Protein AF-A0A8S0PEL2-F1 (afdb_monomer_lite)

Structure (mmCIF, N/CA/C/O backbone):
data_AF-A0A8S0PEL2-F1
#
_entry.id   AF-A0A8S0PEL2-F1
#
loop_
_atom_site.group_PDB
_atom_site.id
_atom_site.type_symbol
_atom_site.label_atom_id
_atom_site.label_alt_id
_atom_site.label_comp_id
_atom_site.label_asym_id
_atom_site.label_entity_id
_atom_site.label_seq_id
_atom_site.pdbx_PDB_ins_code
_atom_site.Cartn_x
_atom_site.Cartn_y
_atom_site.Cartn_z
_atom_site.occupancy
_atom_site.B_iso_or_equiv
_atom_site.auth_seq_id
_atom_site.auth_comp_id
_atom_site.auth_asym_id
_atom_site.auth_atom_id
_atom_site.pdbx_PDB_model_num
ATOM 1 N N . MET A 1 1 ? 44.734 -1.045 -5.175 1.00 71.81 1 MET A N 1
ATOM 2 C CA . MET A 1 1 ? 43.308 -0.874 -4.804 1.00 71.81 1 MET A CA 1
ATOM 3 C C . MET A 1 1 ? 42.552 0.072 -5.737 1.00 71.81 1 MET A C 1
ATOM 5 O O . MET A 1 1 ? 41.421 -0.251 -6.063 1.00 71.81 1 MET A O 1
ATOM 9 N N . LEU A 1 2 ? 43.152 1.172 -6.217 1.00 84.06 2 LEU A N 1
ATOM 10 C CA . LEU A 1 2 ? 42.482 2.124 -7.121 1.00 84.06 2 LEU A CA 1
ATOM 11 C C . LEU A 1 2 ? 42.075 1.515 -8.481 1.00 84.06 2 LEU A C 1
ATOM 13 O O . LEU A 1 2 ? 40.957 1.727 -8.933 1.00 84.06 2 LEU A O 1
ATOM 17 N N . GLU A 1 3 ? 42.938 0.694 -9.092 1.00 88.38 3 GLU A N 1
ATOM 18 C CA . GLU A 1 3 ? 42.620 0.024 -10.366 1.00 88.38 3 GLU A CA 1
ATOM 19 C C . GLU A 1 3 ? 41.385 -0.880 -10.282 1.00 88.38 3 GLU A C 1
ATOM 21 O O . GLU A 1 3 ? 40.523 -0.845 -11.152 1.00 88.38 3 GLU A O 1
ATOM 26 N N . ALA A 1 4 ? 41.247 -1.660 -9.208 1.00 87.38 4 ALA A N 1
ATOM 27 C CA . ALA A 1 4 ? 40.099 -2.548 -9.036 1.00 87.38 4 ALA A CA 1
ATOM 28 C C . ALA A 1 4 ? 38.773 -1.777 -8.891 1.00 87.38 4 ALA A C 1
ATOM 30 O O . ALA A 1 4 ? 37.729 -2.275 -9.309 1.00 87.38 4 ALA A O 1
ATOM 31 N N . ALA A 1 5 ? 38.815 -0.570 -8.315 1.00 87.69 5 ALA A N 1
ATOM 32 C CA . ALA A 1 5 ? 37.657 0.313 -8.201 1.00 87.69 5 ALA A CA 1
ATOM 33 C C . ALA A 1 5 ? 37.297 0.969 -9.545 1.00 87.69 5 ALA A C 1
ATOM 35 O O . ALA A 1 5 ? 36.118 1.137 -9.839 1.00 87.69 5 ALA A O 1
ATOM 36 N N . TYR A 1 6 ? 38.289 1.270 -10.390 1.00 88.31 6 TYR A N 1
ATOM 37 C CA . TYR A 1 6 ? 38.067 1.821 -11.732 1.00 88.31 6 TYR A CA 1
ATOM 38 C C . TYR A 1 6 ? 37.250 0.874 -12.626 1.00 88.31 6 TYR A C 1
ATOM 40 O O . TYR A 1 6 ? 36.324 1.304 -13.308 1.00 88.31 6 TYR A O 1
ATOM 48 N N . TYR A 1 7 ? 37.509 -0.435 -12.553 1.00 88.69 7 TYR A N 1
ATOM 49 C CA . TYR A 1 7 ? 36.717 -1.442 -13.275 1.00 88.69 7 TYR A CA 1
ATOM 50 C C . TYR A 1 7 ? 35.347 -1.745 -12.634 1.00 88.69 7 TYR A C 1
ATOM 52 O O . TYR A 1 7 ? 34.561 -2.502 -13.202 1.00 88.69 7 TYR A O 1
ATOM 60 N N . LYS A 1 8 ? 35.045 -1.176 -11.458 1.00 88.69 8 LYS A N 1
ATOM 61 C CA . LYS A 1 8 ? 33.790 -1.368 -10.707 1.00 88.69 8 LYS A CA 1
ATOM 62 C C . LYS A 1 8 ? 33.172 -0.032 -10.291 1.00 88.69 8 LYS A C 1
ATOM 64 O O . LYS A 1 8 ? 32.761 0.141 -9.144 1.00 88.69 8 LYS A O 1
ATOM 69 N N . LEU A 1 9 ? 33.136 0.920 -11.221 1.00 89.50 9 LEU A N 1
ATOM 70 C CA . LEU A 1 9 ? 32.514 2.218 -10.984 1.00 89.50 9 LEU A CA 1
ATOM 71 C C . LEU A 1 9 ? 31.030 2.047 -10.610 1.00 89.50 9 LEU A C 1
ATOM 73 O O . LEU A 1 9 ? 30.332 1.279 -11.283 1.00 89.50 9 LEU A O 1
ATOM 77 N N . PRO A 1 10 ? 30.539 2.767 -9.583 1.00 90.06 10 PRO A N 1
ATOM 78 C CA . PRO A 1 10 ? 29.117 2.818 -9.276 1.00 90.06 10 PRO A CA 1
ATOM 79 C C . PRO A 1 10 ? 28.337 3.293 -10.502 1.00 90.06 10 PRO A C 1
ATOM 81 O O . PRO A 1 10 ? 28.667 4.310 -11.116 1.00 90.06 10 PRO A O 1
ATOM 84 N N . GLN A 1 11 ? 27.305 2.551 -10.869 1.00 86.12 11 GLN A N 1
ATOM 85 C CA . GLN A 1 11 ? 26.369 2.938 -11.911 1.00 86.12 11 GLN A CA 1
ATOM 86 C C . GLN A 1 11 ? 25.283 3.851 -11.322 1.00 86.12 11 GLN A C 1
ATOM 88 O O . GLN A 1 11 ? 24.973 3.745 -10.136 1.00 86.12 11 GLN A O 1
ATOM 93 N N . PRO A 1 12 ? 24.631 4.709 -12.129 1.00 78.06 12 PRO A N 1
ATOM 94 C CA . PRO A 1 12 ? 23.512 5.534 -11.660 1.00 78.06 12 PRO A CA 1
ATOM 95 C C . PRO A 1 12 ? 22.426 4.720 -10.940 1.00 78.06 12 PRO A C 1
ATOM 97 O O . PRO A 1 12 ? 21.954 5.112 -9.878 1.00 78.06 12 PRO A O 1
ATOM 100 N N . LYS A 1 13 ? 22.137 3.514 -11.449 1.00 75.50 13 LYS A N 1
ATOM 101 C CA . LYS A 1 13 ? 21.199 2.554 -10.848 1.00 75.50 13 LYS A CA 1
ATOM 102 C C . LYS A 1 13 ? 21.593 2.074 -9.443 1.00 75.50 13 LYS A C 1
ATOM 104 O O . LYS A 1 13 ? 20.735 1.593 -8.718 1.00 75.50 13 LYS A O 1
ATOM 109 N N . ASP A 1 14 ? 22.870 2.175 -9.071 1.00 79.75 14 ASP A N 1
ATOM 110 C CA . ASP A 1 14 ? 23.365 1.788 -7.744 1.00 79.75 14 ASP A CA 1
ATOM 111 C C . ASP A 1 14 ? 23.042 2.872 -6.699 1.00 79.75 14 ASP A C 1
ATOM 113 O O . ASP A 1 14 ? 23.066 2.605 -5.501 1.00 79.75 14 ASP A O 1
ATOM 117 N N . SER A 1 15 ? 22.720 4.092 -7.155 1.00 79.75 15 SER A N 1
ATOM 118 C CA . SER A 1 15 ? 22.193 5.189 -6.328 1.00 79.75 15 SER A CA 1
ATOM 119 C C . SER A 1 15 ? 20.662 5.262 -6.347 1.00 79.75 15 SER A C 1
ATOM 121 O O . SER A 1 15 ? 20.064 5.948 -5.518 1.00 79.75 15 SER A O 1
ATOM 123 N N . GLU A 1 16 ? 20.016 4.584 -7.297 1.00 68.81 16 GLU A N 1
ATOM 124 C CA . GLU A 1 16 ? 18.561 4.502 -7.372 1.00 68.81 16 GLU A CA 1
ATOM 125 C C . GLU A 1 16 ? 18.027 3.511 -6.332 1.00 68.81 16 GLU A C 1
ATOM 127 O O . GLU A 1 16 ? 18.635 2.482 -6.032 1.00 68.81 16 GLU A O 1
ATOM 132 N N . CYS A 1 17 ? 16.848 3.803 -5.779 1.00 62.22 17 CYS A N 1
ATOM 133 C CA . CYS A 1 17 ? 16.144 2.827 -4.957 1.00 62.22 17 CYS A CA 1
ATOM 134 C C . CYS A 1 17 ? 15.861 1.578 -5.809 1.00 62.22 17 CYS A C 1
ATOM 136 O O . CYS A 1 17 ? 15.378 1.699 -6.938 1.00 62.22 17 CYS A O 1
ATOM 138 N N . ALA A 1 18 ? 16.180 0.389 -5.281 1.00 62.97 18 ALA A N 1
ATOM 139 C CA . ALA A 1 18 ? 15.996 -0.881 -5.979 1.00 62.97 18 ALA A CA 1
ATOM 140 C C . ALA A 1 18 ? 14.596 -0.972 -6.615 1.00 62.97 18 ALA A C 1
ATOM 142 O O . ALA A 1 18 ? 13.607 -0.552 -6.011 1.00 62.97 18 ALA A O 1
ATOM 143 N N . LYS A 1 19 ? 14.533 -1.498 -7.850 1.00 58.44 19 LYS A N 1
ATOM 144 C CA . LYS A 1 19 ? 13.334 -1.497 -8.709 1.00 58.44 19 LYS A CA 1
ATOM 145 C C . LYS A 1 19 ? 12.056 -1.786 -7.917 1.00 58.44 19 LYS A C 1
ATOM 147 O O . LYS A 1 19 ? 11.938 -2.823 -7.271 1.00 58.44 19 LYS A O 1
ATOM 152 N N . SER A 1 20 ? 11.076 -0.893 -8.056 1.00 60.12 20 SER A N 1
ATOM 153 C CA . SER A 1 20 ? 9.815 -0.898 -7.304 1.00 60.12 20 SER A CA 1
ATOM 154 C C . SER A 1 20 ? 8.904 -2.101 -7.580 1.00 60.12 20 SER A C 1
ATOM 156 O O . SER A 1 20 ? 7.904 -2.264 -6.888 1.00 60.12 20 SER A O 1
ATOM 158 N N . TYR A 1 21 ? 9.210 -2.912 -8.599 1.00 67.56 21 TYR A N 1
ATOM 159 C CA . TYR A 1 21 ? 8.390 -4.044 -9.015 1.00 67.56 21 TYR A CA 1
ATOM 160 C C . TYR A 1 21 ? 9.238 -5.202 -9.543 1.00 67.56 21 TYR A C 1
ATOM 162 O O . TYR A 1 21 ? 9.906 -5.081 -10.572 1.00 67.56 21 TYR A O 1
ATOM 170 N N . THR A 1 22 ? 9.143 -6.343 -8.865 1.00 70.00 22 THR A N 1
ATOM 171 C CA . THR A 1 22 ? 9.676 -7.625 -9.330 1.00 70.00 22 THR A CA 1
ATOM 172 C C . THR A 1 22 ? 8.496 -8.585 -9.478 1.00 70.00 22 THR A C 1
ATOM 174 O O . THR A 1 22 ? 7.864 -8.915 -8.469 1.00 70.00 22 THR A O 1
ATOM 177 N N . PRO A 1 23 ? 8.149 -9.025 -10.704 1.00 73.50 23 PRO A N 1
ATOM 178 C CA . PRO A 1 23 ? 7.042 -9.951 -10.907 1.00 73.50 23 PRO A CA 1
ATOM 179 C C . PRO A 1 23 ? 7.297 -11.256 -10.147 1.00 73.50 23 PRO A C 1
ATOM 181 O O . PRO A 1 23 ? 8.347 -11.872 -10.317 1.00 73.50 23 PRO A O 1
ATOM 184 N N . ARG A 1 24 ? 6.327 -11.711 -9.341 1.00 76.31 24 ARG A N 1
ATOM 185 C CA . ARG A 1 24 ? 6.423 -13.019 -8.660 1.00 76.31 24 ARG A CA 1
ATOM 186 C C . ARG A 1 24 ? 6.400 -14.191 -9.644 1.00 76.31 24 ARG A C 1
ATOM 188 O O . ARG A 1 24 ? 7.042 -15.204 -9.401 1.00 76.31 24 ARG A O 1
ATOM 195 N N . HIS A 1 25 ? 5.689 -14.024 -10.758 1.00 84.12 25 HIS A N 1
ATOM 196 C CA . HIS A 1 25 ? 5.578 -15.010 -11.829 1.00 84.12 25 HIS A CA 1
ATOM 197 C C . HIS A 1 25 ? 5.791 -14.316 -13.179 1.00 84.12 25 HIS A C 1
ATOM 199 O O . HIS A 1 25 ? 4.825 -13.840 -13.777 1.00 84.12 25 HIS A O 1
ATOM 205 N N . PRO A 1 26 ? 7.046 -14.187 -13.642 1.00 84.94 26 PRO A N 1
ATOM 206 C CA . PRO A 1 26 ? 7.328 -13.658 -14.969 1.00 84.94 26 PRO A CA 1
ATOM 207 C C . PRO A 1 26 ? 6.635 -14.509 -16.038 1.00 84.94 26 PRO A C 1
ATOM 209 O O . PRO A 1 26 ? 6.741 -15.734 -16.028 1.00 84.94 26 PRO A O 1
ATOM 212 N N . ALA A 1 27 ? 5.935 -13.856 -16.959 1.00 86.00 27 ALA A N 1
ATOM 213 C CA . ALA A 1 27 ? 5.259 -14.498 -18.078 1.00 86.00 27 ALA A CA 1
ATOM 214 C C . ALA A 1 27 ? 5.557 -13.728 -19.365 1.00 86.00 27 ALA A C 1
ATOM 216 O O . ALA A 1 27 ? 5.774 -12.516 -19.334 1.00 86.00 27 ALA A O 1
ATOM 217 N N . VAL A 1 28 ? 5.552 -14.431 -20.497 1.00 90.44 28 VAL A N 1
ATOM 218 C CA . VAL A 1 28 ? 5.659 -13.793 -21.811 1.00 90.44 28 VAL A CA 1
ATO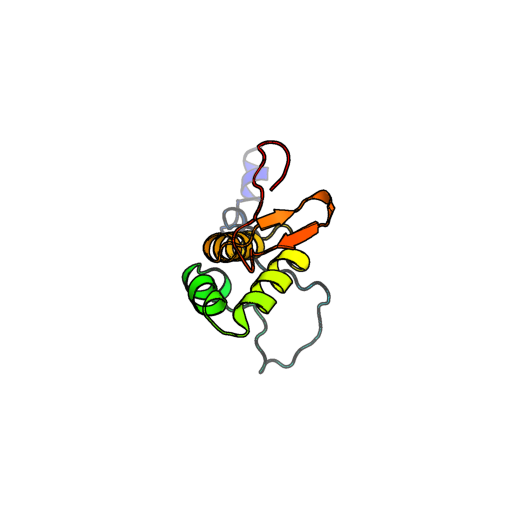M 219 C C . VAL A 1 28 ? 4.310 -13.155 -22.125 1.00 90.44 28 VAL A C 1
ATOM 221 O O . VAL A 1 28 ? 3.339 -13.854 -22.409 1.00 90.44 28 VAL A O 1
ATOM 224 N N . THR A 1 29 ? 4.237 -11.831 -22.037 1.00 91.44 29 THR A N 1
ATOM 225 C CA . THR A 1 29 ? 3.054 -11.056 -22.421 1.00 91.44 29 THR A CA 1
ATOM 226 C C . THR A 1 29 ? 3.269 -10.429 -23.803 1.00 91.44 29 THR A C 1
ATOM 228 O O . THR A 1 29 ? 4.406 -10.114 -24.165 1.00 91.44 29 THR A O 1
ATOM 231 N N . PRO A 1 30 ? 2.212 -10.242 -24.617 1.00 96.19 30 PRO A N 1
ATOM 232 C CA . PRO A 1 30 ? 2.340 -9.534 -25.888 1.00 96.19 30 PRO A CA 1
ATOM 233 C C . PRO A 1 30 ? 2.863 -8.105 -25.686 1.00 96.19 30 PRO A C 1
ATOM 235 O O . PRO A 1 30 ? 2.500 -7.442 -24.714 1.00 96.19 30 PRO A O 1
ATOM 238 N N . SER A 1 31 ? 3.652 -7.598 -26.638 1.00 93.44 31 SER A N 1
ATOM 239 C CA . SER A 1 31 ? 4.262 -6.257 -26.566 1.00 93.44 31 SER A CA 1
ATOM 240 C C . SER A 1 31 ? 3.249 -5.108 -26.538 1.00 93.44 31 SER A C 1
ATOM 242 O O . SER A 1 31 ? 3.593 -3.998 -26.144 1.00 93.44 31 SER A O 1
ATOM 244 N N . SER A 1 32 ? 1.998 -5.370 -26.917 1.00 96.31 32 SER A N 1
ATOM 245 C CA . SER A 1 32 ? 0.889 -4.421 -26.811 1.00 96.31 32 SER A CA 1
ATOM 246 C C . SER A 1 32 ? 0.429 -4.167 -25.370 1.00 96.31 32 SER A C 1
ATOM 248 O O . SER A 1 32 ? -0.260 -3.180 -25.128 1.00 96.31 32 SER A O 1
ATOM 250 N N . PHE A 1 33 ? 0.767 -5.040 -24.414 1.00 93.44 33 PHE A N 1
ATOM 251 C CA . PHE A 1 33 ? 0.424 -4.865 -23.001 1.00 93.44 33 PHE A CA 1
ATOM 252 C C . PHE A 1 33 ? 1.526 -4.125 -22.231 1.00 93.44 33 PHE A C 1
ATOM 254 O O . PHE A 1 33 ? 2.705 -4.229 -22.589 1.00 93.44 33 PHE A O 1
ATOM 261 N N . PRO A 1 34 ? 1.178 -3.429 -21.129 1.00 90.06 34 PRO A N 1
ATOM 262 C CA . PRO A 1 34 ? 2.164 -2.818 -20.246 1.00 90.06 34 PRO A CA 1
ATOM 263 C C . PRO A 1 34 ? 3.175 -3.847 -19.727 1.00 90.06 34 PRO A C 1
ATOM 265 O O . PRO A 1 34 ? 2.814 -4.812 -19.058 1.00 90.06 34 PRO A O 1
ATOM 268 N N . GLN A 1 35 ? 4.453 -3.615 -20.026 1.00 87.38 35 GLN A N 1
ATOM 269 C CA . GLN A 1 35 ? 5.566 -4.470 -19.589 1.00 87.38 35 GLN A CA 1
ATOM 270 C C . GLN A 1 35 ? 6.110 -4.073 -18.208 1.00 87.38 35 GLN A C 1
ATOM 272 O O . GLN A 1 35 ? 6.828 -4.835 -17.566 1.00 87.38 35 GLN A O 1
ATOM 277 N N . LEU A 1 36 ? 5.785 -2.861 -17.756 1.00 84.75 36 LEU A N 1
ATOM 278 C CA . LEU A 1 36 ? 6.236 -2.281 -16.497 1.00 84.75 36 LEU A CA 1
ATOM 279 C C . LEU A 1 36 ? 5.045 -1.705 -15.735 1.00 84.75 36 LEU A C 1
ATOM 281 O O . LEU A 1 36 ? 4.055 -1.274 -16.328 1.00 84.75 36 LEU A O 1
ATOM 285 N N . GLN A 1 37 ? 5.166 -1.667 -14.409 1.00 86.38 37 GLN A N 1
ATOM 286 C CA . GLN A 1 37 ? 4.192 -1.002 -13.554 1.00 86.38 37 GLN A CA 1
ATOM 287 C C . GLN A 1 37 ? 4.124 0.493 -13.889 1.00 86.38 37 GLN A C 1
ATOM 289 O O . GLN A 1 37 ? 5.149 1.148 -14.084 1.00 86.38 37 GLN A O 1
ATOM 294 N N . ALA A 1 38 ? 2.908 1.039 -13.928 1.00 89.44 38 ALA A N 1
ATOM 295 C CA . ALA A 1 38 ? 2.703 2.453 -14.207 1.00 89.44 38 ALA A CA 1
ATOM 296 C C . ALA A 1 38 ? 3.398 3.330 -13.137 1.00 89.44 38 ALA A C 1
ATOM 298 O O . ALA A 1 38 ? 3.160 3.122 -11.943 1.00 89.44 38 ALA A O 1
ATOM 299 N N . PRO A 1 39 ? 4.198 4.348 -13.521 1.00 87.75 39 PRO A N 1
ATOM 300 C CA . PRO A 1 39 ? 4.938 5.186 -12.568 1.00 87.75 39 PRO A CA 1
ATOM 301 C C . PRO A 1 39 ? 4.051 5.910 -11.548 1.00 87.75 39 PRO A C 1
ATOM 303 O O . PRO A 1 39 ? 4.468 6.154 -10.418 1.00 87.75 39 PRO A O 1
ATOM 306 N N . ILE A 1 40 ? 2.806 6.214 -11.930 1.00 91.44 40 ILE A N 1
ATOM 307 C CA . ILE A 1 40 ? 1.814 6.877 -11.074 1.00 91.44 40 ILE A 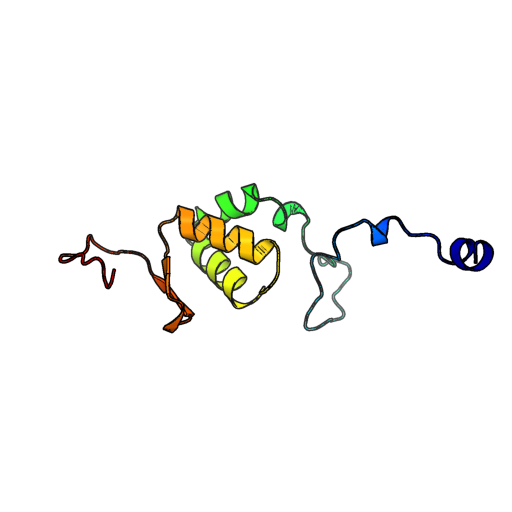CA 1
ATOM 308 C C . ILE A 1 40 ? 1.511 6.097 -9.788 1.00 91.44 40 ILE A C 1
ATOM 310 O O . ILE A 1 40 ? 1.119 6.697 -8.794 1.00 91.44 40 ILE A O 1
ATOM 314 N N . VAL A 1 41 ? 1.748 4.782 -9.761 1.00 90.25 41 VAL A N 1
ATOM 315 C CA . VAL A 1 41 ? 1.511 3.960 -8.565 1.00 90.25 41 VAL A CA 1
ATOM 316 C C . VAL A 1 41 ? 2.467 4.325 -7.419 1.00 90.25 41 VAL A C 1
ATOM 318 O O . VAL A 1 41 ? 2.160 4.074 -6.256 1.00 90.25 41 VAL A O 1
ATOM 321 N N . ASN A 1 42 ? 3.597 4.975 -7.714 1.00 88.62 42 ASN A N 1
ATOM 322 C CA . ASN A 1 42 ? 4.521 5.489 -6.699 1.00 88.62 42 ASN A CA 1
ATOM 323 C C . ASN A 1 42 ? 4.142 6.897 -6.196 1.00 88.62 42 ASN A C 1
ATOM 325 O O . ASN A 1 42 ? 4.812 7.432 -5.317 1.00 88.62 42 ASN A O 1
ATOM 329 N N . ASN A 1 43 ? 3.084 7.514 -6.733 1.00 91.88 43 ASN A N 1
ATOM 330 C CA . ASN A 1 43 ? 2.611 8.835 -6.325 1.00 91.88 43 ASN A CA 1
ATOM 331 C C . ASN A 1 43 ? 1.568 8.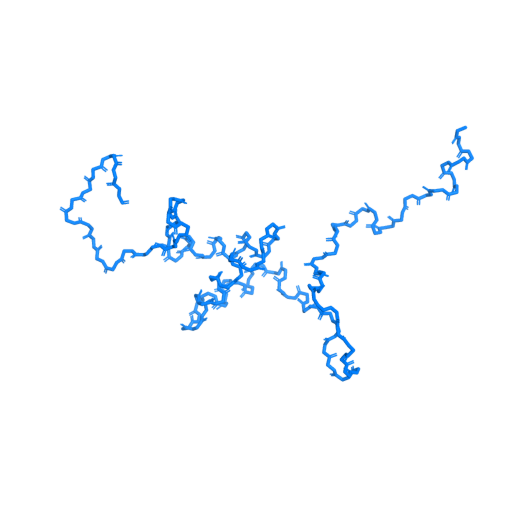706 -5.202 1.00 91.88 43 ASN A C 1
ATOM 333 O O . ASN A 1 43 ? 0.561 8.027 -5.374 1.00 91.88 43 ASN A O 1
ATOM 337 N N . SER A 1 44 ? 1.744 9.398 -4.073 1.00 91.94 44 SER A N 1
ATOM 338 C CA . SER A 1 44 ? 0.774 9.362 -2.968 1.00 91.94 44 SER A CA 1
ATOM 339 C C . SER A 1 44 ? -0.620 9.869 -3.356 1.00 91.94 44 SER A C 1
ATOM 341 O O . SER A 1 44 ? -1.612 9.322 -2.887 1.00 91.94 44 SER A O 1
ATOM 343 N N . ALA A 1 45 ? -0.715 10.859 -4.251 1.00 93.56 45 ALA A N 1
ATOM 344 C CA . ALA A 1 45 ? -1.995 11.418 -4.692 1.00 93.56 45 ALA A CA 1
ATOM 345 C C . ALA A 1 45 ? -2.866 10.388 -5.434 1.00 93.56 45 ALA A C 1
ATOM 347 O O . ALA A 1 45 ? -4.094 10.465 -5.400 1.00 93.56 45 ALA A O 1
ATOM 348 N N . PHE A 1 46 ? -2.240 9.396 -6.079 1.00 93.62 46 PHE A N 1
ATOM 349 C CA . PHE A 1 46 ? -2.956 8.276 -6.685 1.00 93.62 46 PHE A CA 1
ATOM 350 C C . PHE A 1 46 ? -3.697 7.452 -5.629 1.00 93.62 46 PHE A C 1
ATOM 352 O O . PHE A 1 46 ? -4.868 7.141 -5.820 1.00 93.62 46 PHE A O 1
ATOM 359 N N . TRP A 1 47 ? -3.046 7.159 -4.501 1.00 94.06 47 TRP A N 1
ATOM 360 C CA . TRP A 1 47 ? -3.628 6.371 -3.412 1.00 94.06 47 TRP A CA 1
ATOM 361 C C . TRP A 1 47 ? -4.727 7.124 -2.667 1.00 94.06 47 TRP A C 1
ATOM 363 O O . TRP A 1 47 ? -5.735 6.519 -2.318 1.00 94.06 47 TRP A O 1
ATOM 373 N N . GLU A 1 48 ? -4.580 8.438 -2.490 1.00 92.50 48 GLU A N 1
ATOM 374 C CA . GLU A 1 48 ? -5.629 9.287 -1.907 1.00 92.50 48 GLU A CA 1
ATOM 375 C C . GLU A 1 48 ? -6.907 9.266 -2.758 1.00 92.50 48 GLU A C 1
ATOM 377 O O . GLU A 1 48 ? -8.014 9.078 -2.245 1.00 92.50 48 GLU A O 1
ATOM 382 N N . ARG A 1 49 ? -6.754 9.402 -4.083 1.00 91.69 49 ARG A N 1
ATOM 383 C CA . ARG A 1 49 ? -7.879 9.314 -5.019 1.00 91.69 49 ARG A CA 1
ATOM 384 C C . ARG A 1 49 ? -8.479 7.912 -5.042 1.00 91.69 49 ARG A C 1
ATOM 386 O O . ARG A 1 49 ? -9.697 7.787 -4.989 1.00 91.69 49 ARG A O 1
ATOM 393 N N . LEU A 1 50 ? -7.632 6.886 -5.116 1.00 89.94 50 LEU A N 1
ATOM 394 C CA . LEU A 1 50 ? -8.049 5.488 -5.139 1.00 89.94 50 LEU A CA 1
ATOM 395 C C . LEU A 1 50 ? -8.849 5.140 -3.885 1.00 89.94 50 LEU A C 1
ATOM 397 O O . LEU A 1 50 ? -9.933 4.594 -4.003 1.00 89.94 50 LEU A O 1
ATOM 401 N N . GLY A 1 51 ? -8.359 5.509 -2.701 1.00 87.00 51 GLY A N 1
ATOM 402 C CA . GLY A 1 51 ? -9.034 5.240 -1.436 1.00 87.00 51 GLY A CA 1
ATOM 403 C C . GLY A 1 51 ? -10.376 5.957 -1.274 1.00 87.00 51 GLY A C 1
ATOM 404 O O . GLY A 1 51 ? -11.187 5.508 -0.473 1.00 87.00 51 GLY A O 1
ATOM 405 N N . SER A 1 52 ? -10.625 7.042 -2.012 1.00 86.69 52 SER A N 1
ATOM 406 C CA . SER A 1 52 ? -11.905 7.764 -1.968 1.00 86.69 52 SER A CA 1
ATOM 407 C C . SER A 1 52 ? -13.010 7.089 -2.790 1.00 86.69 52 SER A C 1
ATOM 409 O O . SER A 1 52 ? -14.170 7.482 -2.686 1.00 86.69 52 SER A O 1
ATOM 411 N N . ASP A 1 53 ? -12.661 6.114 -3.630 1.00 86.25 53 ASP A N 1
ATOM 412 C CA . ASP A 1 53 ? -13.614 5.385 -4.461 1.00 86.25 53 ASP A CA 1
ATOM 413 C C . ASP A 1 53 ? -14.309 4.265 -3.665 1.00 86.25 53 ASP A C 1
ATOM 415 O O . ASP A 1 53 ? -13.753 3.722 -2.710 1.00 86.25 53 ASP A O 1
ATOM 419 N N . THR A 1 54 ? -15.510 3.872 -4.091 1.00 75.81 54 THR A N 1
ATOM 420 C CA . THR A 1 54 ? -16.321 2.827 -3.429 1.00 75.81 54 THR A CA 1
ATOM 421 C C . THR A 1 54 ? -15.613 1.472 -3.374 1.00 75.81 54 THR A C 1
ATOM 423 O O . THR A 1 54 ? -15.776 0.741 -2.404 1.00 75.81 54 THR A O 1
ATOM 426 N N . TYR A 1 55 ? -14.774 1.171 -4.368 1.00 78.62 55 TYR A N 1
ATOM 427 C CA . TYR A 1 55 ? -13.947 -0.045 -4.438 1.00 78.62 55 TYR A CA 1
ATOM 428 C C . TYR A 1 55 ? -12.482 0.204 -4.036 1.00 78.62 55 TYR A C 1
ATOM 430 O O . TYR A 1 55 ? -11.614 -0.667 -4.153 1.00 78.62 55 TYR A O 1
ATOM 438 N N . GLY A 1 56 ? -12.182 1.422 -3.581 1.00 88.62 56 GLY A N 1
ATOM 439 C CA . GLY A 1 56 ? -10.844 1.865 -3.219 1.00 88.62 56 GLY A CA 1
ATOM 440 C C . GLY A 1 56 ? -10.252 1.065 -2.072 1.00 88.62 56 GLY A C 1
ATOM 441 O O . GLY A 1 56 ? -9.099 0.631 -2.137 1.00 88.62 56 GLY A O 1
ATOM 442 N N . THR A 1 57 ? -11.060 0.830 -1.039 1.00 92.62 57 THR A N 1
ATOM 443 C CA . THR A 1 57 ? -10.639 0.163 0.196 1.00 92.62 57 THR A CA 1
ATOM 4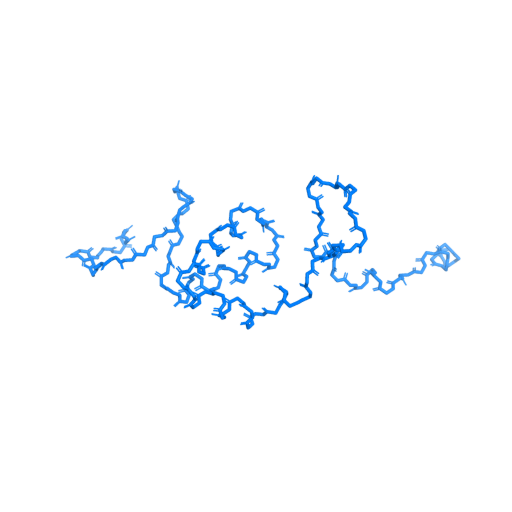44 C C . THR A 1 57 ? -10.176 -1.276 -0.049 1.00 92.62 57 THR A C 1
ATOM 446 O O . THR A 1 57 ? -9.144 -1.672 0.494 1.00 92.62 57 THR A O 1
ATOM 449 N N . ASP A 1 58 ? -10.837 -2.027 -0.937 1.00 94.19 58 ASP A N 1
ATOM 450 C CA . ASP A 1 58 ? -10.414 -3.386 -1.313 1.00 94.19 58 ASP A CA 1
ATOM 451 C C . ASP A 1 58 ? -9.001 -3.396 -1.905 1.00 94.19 58 ASP A C 1
ATOM 453 O O . ASP A 1 58 ? -8.175 -4.254 -1.582 1.00 94.19 58 ASP A O 1
ATOM 457 N N . THR A 1 59 ? -8.682 -2.391 -2.723 1.00 94.12 59 THR A N 1
ATOM 458 C CA . THR A 1 59 ? -7.347 -2.255 -3.316 1.00 94.12 59 THR A CA 1
ATOM 459 C C . THR A 1 59 ? -6.298 -1.898 -2.260 1.00 94.12 59 THR A C 1
ATOM 461 O O . THR A 1 59 ? -5.168 -2.399 -2.316 1.00 94.12 59 THR A O 1
ATOM 464 N N . LEU A 1 60 ? -6.656 -1.081 -1.261 1.00 95.31 60 LEU A N 1
ATOM 465 C CA . LEU A 1 60 ? -5.779 -0.783 -0.124 1.00 95.31 60 LEU A CA 1
ATOM 466 C C . LEU A 1 60 ? -5.480 -2.050 0.691 1.00 95.31 60 LEU A C 1
ATOM 468 O O . LEU A 1 60 ? -4.315 -2.312 1.001 1.00 95.31 60 LEU A O 1
ATOM 472 N N . PHE A 1 61 ? -6.494 -2.875 0.977 1.00 95.88 61 PHE A N 1
ATOM 473 C CA . PHE A 1 61 ? -6.299 -4.156 1.662 1.00 95.88 61 PHE A CA 1
ATOM 474 C C . PHE A 1 61 ? -5.456 -5.124 0.839 1.00 95.88 61 PHE A C 1
ATOM 476 O O . PHE A 1 61 ? -4.492 -5.690 1.360 1.00 95.88 61 PHE A O 1
ATOM 483 N N . PHE A 1 62 ? -5.757 -5.277 -0.452 1.00 94.50 62 PHE A N 1
ATOM 484 C CA . PHE A 1 62 ? -4.970 -6.120 -1.347 1.00 94.50 62 PHE A CA 1
ATOM 485 C C . PHE A 1 62 ? -3.491 -5.722 -1.320 1.00 94.50 62 PHE A C 1
ATOM 487 O O . PHE A 1 62 ? -2.610 -6.562 -1.125 1.00 94.50 62 PHE A O 1
ATOM 494 N N . THR A 1 63 ? -3.216 -4.427 -1.447 1.00 94.12 63 THR A N 1
ATOM 495 C CA . THR A 1 63 ? -1.851 -3.895 -1.410 1.00 94.12 63 THR A CA 1
ATOM 496 C C . THR A 1 63 ? -1.186 -4.188 -0.068 1.00 94.12 63 THR A C 1
ATOM 498 O O . THR A 1 63 ? -0.053 -4.669 -0.034 1.00 94.12 63 THR A O 1
ATOM 501 N N . PHE A 1 64 ? -1.901 -3.977 1.041 1.00 95.50 64 PHE A N 1
ATOM 502 C CA . PHE A 1 64 ? -1.385 -4.238 2.380 1.00 95.50 64 PHE A CA 1
ATOM 503 C C . PHE A 1 64 ? -0.956 -5.699 2.587 1.00 95.50 64 PHE A C 1
ATOM 505 O O . PHE A 1 64 ? 0.126 -5.939 3.128 1.00 95.50 64 PHE A O 1
ATOM 512 N N . TYR A 1 65 ? -1.773 -6.663 2.154 1.00 95.56 65 TYR A N 1
ATOM 513 C CA . TYR A 1 65 ? -1.516 -8.088 2.386 1.00 95.56 65 TYR A CA 1
ATOM 514 C C . TYR A 1 65 ? -0.577 -8.724 1.358 1.00 95.56 65 TYR A C 1
ATOM 516 O O . TYR A 1 65 ? 0.221 -9.591 1.724 1.00 95.56 65 TYR A O 1
ATOM 524 N N . TYR A 1 66 ? -0.648 -8.308 0.089 1.00 92.00 66 TYR A N 1
ATOM 525 C CA . TYR A 1 66 ? 0.031 -8.990 -1.019 1.00 92.00 66 TYR A CA 1
ATOM 526 C C . TYR A 1 66 ? 1.258 -8.255 -1.573 1.00 92.00 66 TYR A C 1
ATOM 528 O O . TYR A 1 66 ? 2.007 -8.866 -2.339 1.00 92.00 66 TYR A O 1
ATOM 536 N N . GLN A 1 67 ? 1.504 -7.001 -1.178 1.00 89.69 67 GLN A N 1
ATOM 537 C CA . GLN A 1 67 ? 2.701 -6.228 -1.552 1.00 89.69 67 GLN A CA 1
ATOM 538 C C . GLN A 1 67 ? 3.545 -5.857 -0.323 1.00 89.69 67 GLN A C 1
ATOM 540 O O . GLN A 1 67 ? 3.919 -4.704 -0.125 1.00 89.69 67 GLN A O 1
ATOM 545 N N . GLN A 1 68 ? 3.839 -6.839 0.528 1.00 89.94 68 GLN A N 1
ATOM 546 C CA . GLN A 1 68 ? 4.585 -6.625 1.772 1.00 89.94 68 GLN A CA 1
ATOM 547 C C . GLN A 1 68 ? 6.003 -6.095 1.522 1.00 89.94 68 GLN A C 1
ATOM 549 O O . GLN A 1 68 ? 6.657 -6.493 0.559 1.00 89.94 68 GLN A O 1
ATOM 554 N N . ASN A 1 69 ? 6.492 -5.249 2.432 1.00 88.44 69 ASN A N 1
ATOM 555 C CA . ASN A 1 69 ? 7.826 -4.635 2.381 1.00 88.44 69 ASN A CA 1
ATOM 556 C C . ASN A 1 69 ? 8.036 -3.714 1.169 1.00 88.44 69 ASN A C 1
ATOM 558 O O . ASN A 1 69 ? 9.153 -3.571 0.675 1.00 88.44 69 ASN A O 1
ATOM 562 N N . THR A 1 70 ? 6.964 -3.082 0.690 1.00 88.88 70 THR A N 1
ATOM 563 C CA . THR A 1 70 ? 7.019 -2.130 -0.422 1.00 88.88 70 THR A CA 1
ATOM 564 C C . THR A 1 70 ? 6.558 -0.739 0.005 1.00 88.88 70 THR A C 1
ATOM 566 O O . THR A 1 70 ? 5.828 -0.570 0.986 1.00 88.88 70 THR A O 1
ATOM 569 N N . TYR A 1 71 ? 6.955 0.282 -0.756 1.00 90.75 71 TYR A N 1
ATOM 570 C CA . TYR A 1 71 ? 6.475 1.647 -0.533 1.00 90.75 71 TYR A CA 1
ATOM 571 C C . TYR A 1 71 ? 4.954 1.754 -0.720 1.00 90.75 71 TYR A C 1
ATOM 573 O O . TYR A 1 71 ? 4.282 2.496 -0.007 1.00 90.75 71 TYR A O 1
ATOM 581 N N . GLN A 1 72 ? 4.388 0.951 -1.620 1.00 91.94 72 GLN A N 1
ATOM 582 C CA . GLN A 1 72 ? 2.956 0.891 -1.885 1.00 91.94 72 GLN A CA 1
ATOM 583 C C . GLN A 1 72 ? 2.179 0.377 -0.667 1.00 91.94 72 GLN A C 1
ATOM 585 O O . GLN A 1 72 ? 1.132 0.933 -0.343 1.00 91.94 72 GLN A O 1
ATOM 590 N N . GLN A 1 73 ? 2.717 -0.598 0.078 1.00 94.19 73 GLN A N 1
ATOM 591 C CA . GLN A 1 73 ? 2.128 -1.011 1.358 1.00 94.19 73 GLN A CA 1
ATOM 592 C C . GLN A 1 73 ? 2.077 0.157 2.350 1.00 94.19 73 GLN A C 1
ATOM 594 O O . GLN A 1 73 ? 1.052 0.355 2.998 1.00 94.19 73 GLN A O 1
ATOM 599 N N . TYR A 1 74 ? 3.143 0.957 2.455 1.00 95.12 74 TYR A N 1
ATOM 600 C CA . TYR A 1 74 ? 3.144 2.148 3.312 1.00 95.12 74 TYR A CA 1
ATOM 601 C C . TYR A 1 74 ? 2.078 3.169 2.886 1.00 95.12 74 TYR A C 1
ATOM 603 O O . TYR A 1 74 ? 1.345 3.677 3.738 1.00 95.12 74 TYR A O 1
ATOM 611 N N . LEU A 1 75 ? 1.950 3.439 1.583 1.00 95.75 75 LEU A N 1
ATOM 612 C CA . LEU A 1 75 ? 0.922 4.342 1.058 1.00 95.75 75 LEU A CA 1
ATOM 613 C C . LEU A 1 75 ? -0.492 3.823 1.357 1.00 95.75 75 LEU A C 1
ATOM 615 O O . LEU A 1 75 ? -1.331 4.586 1.832 1.00 95.75 75 LEU A O 1
ATOM 619 N N . ALA A 1 76 ? -0.732 2.520 1.194 1.00 95.75 76 ALA A N 1
ATOM 620 C CA . ALA A 1 76 ? -2.010 1.906 1.538 1.00 95.75 76 ALA A CA 1
ATOM 621 C C . ALA A 1 76 ? -2.328 2.014 3.040 1.00 95.75 76 ALA A C 1
ATOM 623 O O . ALA A 1 76 ? -3.435 2.395 3.415 1.00 95.75 76 ALA A O 1
ATOM 624 N N . VAL A 1 77 ? -1.344 1.757 3.912 1.00 96.00 77 VAL A N 1
ATOM 625 C CA . VAL A 1 77 ? -1.470 1.932 5.373 1.00 96.00 77 VAL A CA 1
ATOM 626 C C . VAL A 1 77 ? -1.817 3.376 5.731 1.00 96.00 77 VAL A C 1
ATOM 628 O O . VAL A 1 77 ? -2.648 3.606 6.613 1.00 96.00 77 VAL A O 1
ATOM 631 N N . LYS A 1 78 ? -1.164 4.347 5.082 1.00 96.06 78 LYS A N 1
ATOM 632 C CA . LYS A 1 78 ? -1.398 5.775 5.312 1.00 96.06 78 LYS A CA 1
ATOM 633 C C . LYS A 1 78 ? -2.854 6.139 5.007 1.00 96.06 78 LYS A C 1
ATOM 635 O O . LYS A 1 78 ? -3.501 6.761 5.849 1.00 96.06 78 LYS A O 1
ATOM 640 N N . GLU A 1 79 ? -3.377 5.694 3.867 1.00 95.44 79 GLU A N 1
ATOM 641 C CA . GLU A 1 79 ? -4.763 5.971 3.473 1.00 95.44 79 GLU A CA 1
ATOM 642 C C . GLU A 1 79 ? -5.790 5.224 4.332 1.00 95.44 79 GLU A C 1
ATOM 644 O O . GLU A 1 79 ? -6.761 5.832 4.780 1.00 95.44 79 GLU A O 1
ATOM 649 N N . LEU A 1 80 ? -5.547 3.956 4.683 1.00 95.75 80 LEU A N 1
ATOM 650 C CA . LEU A 1 80 ? -6.415 3.212 5.608 1.00 95.75 80 LEU A CA 1
ATOM 651 C C . LEU A 1 80 ? -6.534 3.925 6.963 1.00 95.75 80 LEU A C 1
ATOM 653 O O . LEU A 1 80 ? -7.634 4.112 7.484 1.00 95.75 80 LEU A O 1
ATOM 657 N N . LYS A 1 81 ? -5.415 4.399 7.523 1.00 95.12 81 LYS A N 1
ATOM 658 C CA . LYS A 1 81 ? -5.427 5.166 8.780 1.00 95.12 81 LYS A CA 1
ATOM 659 C C . LYS A 1 81 ? -6.198 6.482 8.661 1.00 95.12 81 LYS A C 1
ATOM 661 O O . LYS A 1 81 ? -6.897 6.839 9.611 1.00 95.12 81 LYS A O 1
ATOM 666 N N . LYS A 1 82 ? -6.080 7.179 7.523 1.00 94.06 82 LYS A N 1
ATOM 667 C CA . LYS A 1 82 ? -6.817 8.420 7.212 1.00 94.06 82 LYS A CA 1
ATOM 668 C C . LYS A 1 82 ? -8.328 8.178 7.136 1.00 94.06 82 LYS A C 1
ATOM 670 O O . LYS A 1 82 ? -9.097 9.023 7.570 1.00 94.06 82 LYS A O 1
ATOM 675 N N . GLN A 1 83 ? -8.735 6.998 6.676 1.00 92.19 83 GLN A N 1
ATOM 676 C CA . GLN A 1 83 ? -10.122 6.518 6.658 1.00 92.19 83 GLN A CA 1
ATOM 677 C C . GLN A 1 83 ? -10.574 5.891 7.994 1.00 92.19 83 GLN A C 1
ATOM 679 O O . GLN A 1 83 ? -11.559 5.156 8.046 1.00 92.19 83 GLN A O 1
ATOM 684 N N . SER A 1 84 ? -9.859 6.157 9.091 1.00 93.44 84 SER A N 1
ATOM 685 C CA . SER A 1 84 ? -10.177 5.652 10.435 1.00 93.44 84 SER A CA 1
ATOM 686 C C . SER A 1 84 ? -10.141 4.127 10.592 1.00 93.44 84 SER A C 1
ATOM 688 O O . SER A 1 84 ? -10.695 3.599 11.555 1.00 93.44 84 SER A O 1
ATOM 690 N N . TRP A 1 85 ? -9.423 3.409 9.725 1.00 95.12 85 TRP A N 1
ATOM 691 C CA . TRP A 1 85 ? -9.119 1.999 9.959 1.00 95.12 85 TRP A CA 1
ATOM 692 C C . TRP A 1 85 ? -8.008 1.835 11.006 1.00 95.12 85 TRP A C 1
ATOM 694 O O . TRP A 1 85 ? -7.100 2.670 11.148 1.00 95.12 85 TRP A O 1
ATOM 704 N N . ARG A 1 86 ? -8.066 0.734 11.756 1.00 95.12 86 ARG A N 1
ATOM 705 C CA . ARG A 1 86 ? -7.104 0.347 12.796 1.00 95.12 86 ARG A CA 1
ATOM 706 C C . ARG A 1 86 ? -6.658 -1.092 12.583 1.00 95.12 86 ARG A C 1
ATOM 708 O O . ARG A 1 86 ? -7.481 -1.978 12.393 1.00 95.12 86 ARG A O 1
ATOM 715 N N . TYR A 1 87 ? -5.348 -1.325 12.598 1.00 95.56 87 TYR A N 1
ATOM 716 C CA . TYR A 1 87 ? -4.786 -2.655 12.380 1.00 95.56 87 TYR A CA 1
ATOM 717 C C . TYR A 1 87 ? -4.586 -3.397 13.700 1.00 95.56 87 TYR A C 1
ATOM 719 O O . TYR A 1 87 ? -3.844 -2.931 14.568 1.00 95.56 87 TYR A O 1
ATOM 727 N N . HIS A 1 88 ? -5.178 -4.582 13.822 1.00 95.75 88 HIS A N 1
ATOM 728 C CA . HIS A 1 88 ? -5.038 -5.436 14.995 1.00 95.75 88 HIS A CA 1
ATOM 729 C C . HIS A 1 88 ? -3.986 -6.525 14.757 1.00 95.75 88 HIS A C 1
ATOM 731 O O . HIS A 1 88 ? -4.211 -7.473 14.003 1.00 95.75 88 HIS A O 1
ATOM 737 N N . ARG A 1 89 ? -2.847 -6.450 15.459 1.00 91.94 89 ARG A N 1
ATOM 738 C CA . ARG A 1 89 ? -1.703 -7.360 15.239 1.00 91.94 89 ARG A CA 1
ATOM 739 C C . ARG A 1 89 ? -2.024 -8.835 15.500 1.00 91.94 89 ARG A C 1
ATOM 741 O O . ARG A 1 89 ? -1.601 -9.681 14.729 1.00 91.94 89 ARG A O 1
ATOM 748 N N . LYS A 1 90 ? -2.803 -9.155 16.543 1.00 94.19 90 LYS A N 1
ATOM 749 C CA . LYS A 1 90 ? -3.165 -10.554 16.869 1.00 94.19 90 LYS A CA 1
ATOM 750 C C . LYS A 1 90 ? -3.987 -11.234 15.768 1.00 94.19 90 LYS A C 1
ATOM 752 O O . LYS A 1 90 ? -3.818 -12.421 15.529 1.00 94.19 90 LYS A O 1
ATOM 757 N N . TYR A 1 91 ? -4.882 -10.484 15.124 1.00 94.69 91 TYR A N 1
ATOM 758 C CA . TYR A 1 91 ? -5.809 -11.006 14.116 1.00 94.69 91 TYR A CA 1
ATOM 759 C C . TYR A 1 91 ? -5.330 -10.734 12.693 1.00 94.69 91 TYR A C 1
ATOM 761 O O . TYR A 1 91 ? -5.980 -11.153 11.744 1.00 94.69 91 TYR A O 1
ATOM 769 N N . ASN A 1 92 ? -4.226 -9.998 12.54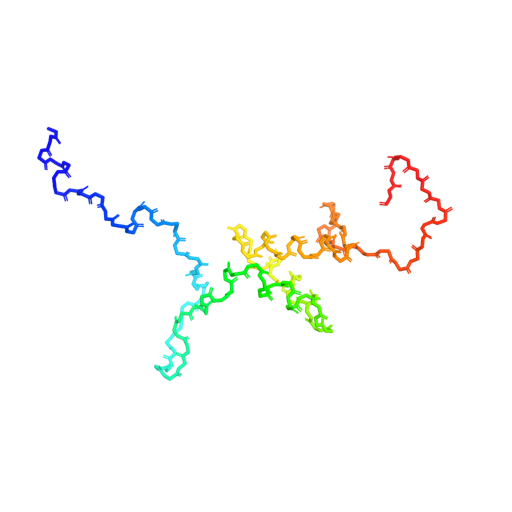0 1.00 93.75 92 ASN A N 1
ATOM 770 C CA . ASN A 1 92 ? -3.731 -9.498 11.265 1.00 93.75 92 ASN A CA 1
ATOM 771 C C . ASN A 1 92 ? -4.837 -8.891 10.388 1.00 93.75 92 ASN A C 1
ATOM 773 O O . ASN A 1 92 ? -4.892 -9.137 9.188 1.00 93.75 92 ASN A O 1
ATOM 777 N N . THR A 1 93 ? -5.744 -8.124 10.997 1.00 96.25 93 THR A N 1
ATOM 778 C CA . THR A 1 93 ? -6.972 -7.633 10.356 1.00 96.25 93 THR A CA 1
ATOM 779 C C . THR A 1 93 ? -7.172 -6.150 10.644 1.00 96.25 93 THR A C 1
ATOM 781 O O . THR A 1 93 ? -6.821 -5.665 11.723 1.00 96.25 93 THR A O 1
ATOM 784 N N . TRP A 1 94 ? -7.705 -5.428 9.661 1.00 95.75 94 TRP A N 1
ATOM 785 C CA . TRP A 1 94 ? -8.104 -4.032 9.791 1.00 95.75 94 TRP A CA 1
ATOM 786 C C . TRP A 1 94 ? -9.557 -3.927 10.254 1.00 95.75 94 TRP A C 1
ATOM 788 O O . TRP A 1 94 ? -10.434 -4.589 9.709 1.00 95.75 94 TRP A O 1
ATOM 798 N N . PHE A 1 95 ? -9.804 -3.067 11.237 1.00 94.12 95 PHE A N 1
ATOM 799 C CA . PHE A 1 95 ? -11.121 -2.796 11.801 1.00 94.12 95 PHE A CA 1
ATOM 800 C C . PHE A 1 95 ? -11.466 -1.319 11.639 1.00 94.12 95 PHE A C 1
ATOM 802 O O . PHE A 1 95 ? -10.597 -0.453 11.763 1.00 94.12 95 PHE A O 1
ATOM 809 N N . GLN A 1 96 ? -12.737 -1.037 11.389 1.00 92.19 96 GLN A N 1
ATOM 810 C CA . GLN A 1 96 ? -13.308 0.302 11.405 1.00 92.19 96 GLN A CA 1
ATOM 811 C C . GLN A 1 96 ? -14.492 0.289 12.371 1.00 92.19 96 GLN A C 1
ATOM 813 O O . GLN A 1 96 ? -15.224 -0.698 12.454 1.00 92.19 96 GLN A O 1
ATOM 818 N N . ARG A 1 97 ? -14.668 1.371 13.129 1.00 87.38 97 ARG A N 1
ATOM 819 C CA . ARG A 1 97 ? -15.824 1.518 14.017 1.00 87.38 97 ARG A CA 1
ATOM 820 C C . ARG A 1 97 ? -17.071 1.739 13.161 1.00 87.38 97 ARG A C 1
ATOM 822 O O . ARG A 1 97 ? -17.128 2.719 12.428 1.00 87.38 97 ARG A O 1
ATOM 829 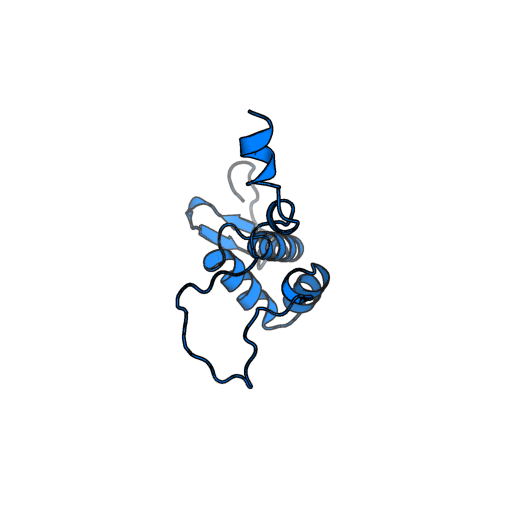N N . HIS A 1 98 ? -18.048 0.839 13.259 1.00 84.00 98 HIS A N 1
ATOM 830 C CA . HIS A 1 98 ? -19.378 1.060 12.680 1.00 84.00 98 HIS A CA 1
ATOM 831 C C . HIS A 1 98 ? -20.181 2.059 13.533 1.00 84.00 98 HIS A C 1
ATOM 833 O O . HIS A 1 98 ? -20.958 2.849 13.006 1.00 84.00 98 HIS A O 1
ATOM 839 N N . GLU A 1 99 ? -19.978 2.039 14.851 1.00 82.44 99 GLU A N 1
ATOM 840 C CA . GLU A 1 99 ? -20.612 2.929 15.827 1.00 82.44 99 GLU A CA 1
ATOM 841 C C . GLU A 1 99 ? -19.601 3.300 16.923 1.00 82.44 99 GLU A C 1
ATOM 843 O O . GLU A 1 99 ? -18.557 2.650 17.063 1.00 82.44 99 GLU A O 1
ATOM 848 N N . GLU A 1 100 ? -19.895 4.342 17.706 1.00 73.56 100 GLU A N 1
ATOM 849 C CA . GLU A 1 100 ? -19.091 4.664 18.886 1.00 73.56 100 GLU A CA 1
ATOM 850 C C . GLU A 1 100 ? -19.158 3.522 19.915 1.00 73.56 100 GLU A C 1
ATOM 852 O O . GLU A 1 100 ? -20.236 2.978 20.182 1.00 73.56 100 GLU A O 1
ATOM 857 N N . PRO A 1 101 ? -18.016 3.125 20.503 1.00 75.38 101 PRO A N 1
ATOM 858 C CA . PRO A 1 101 ? -17.998 2.059 21.488 1.00 75.38 101 PRO A CA 1
ATOM 859 C C . PRO A 1 101 ? -18.768 2.492 22.738 1.00 75.38 101 PRO A C 1
ATOM 861 O O . PRO A 1 101 ? -18.525 3.555 23.303 1.00 75.38 101 PRO A O 1
ATOM 864 N N . LYS A 1 102 ? -19.679 1.633 23.209 1.00 70.00 102 LYS A N 1
ATOM 865 C CA . LYS A 1 102 ? -20.460 1.874 24.438 1.00 70.00 102 LYS A CA 1
ATOM 866 C C . LYS A 1 102 ? -19.597 1.875 25.704 1.00 70.00 102 LYS A C 1
ATOM 868 O O . LYS A 1 102 ? -20.029 2.377 26.736 1.00 70.00 102 LYS A O 1
ATOM 873 N N . VAL A 1 103 ? -18.405 1.286 25.626 1.00 67.31 103 VAL A N 1
ATOM 874 C CA . VAL A 1 103 ? -17.410 1.223 26.696 1.00 67.31 103 VAL A CA 1
ATOM 875 C C . VAL A 1 103 ? -16.040 1.395 26.047 1.00 67.31 103 VAL A C 1
ATOM 877 O O . VAL A 1 103 ? -15.697 0.627 25.152 1.00 67.31 103 VAL A O 1
ATOM 880 N N . ALA A 1 104 ? -15.284 2.398 26.486 1.00 63.47 104 ALA A N 1
ATOM 881 C CA . ALA A 1 104 ? -13.873 2.566 26.162 1.00 63.47 104 ALA A CA 1
ATOM 882 C C . ALA A 1 104 ? -13.084 2.428 27.467 1.00 63.47 104 ALA A C 1
ATOM 884 O O . ALA A 1 104 ? -13.386 3.104 28.452 1.00 63.47 104 ALA A O 1
ATOM 885 N N . THR A 1 105 ? -12.119 1.517 27.493 1.00 67.06 105 THR A N 1
ATOM 886 C CA . THR A 1 105 ? -11.226 1.282 28.634 1.00 67.06 105 THR A CA 1
ATOM 887 C C . THR A 1 105 ? -9.788 1.337 28.141 1.00 67.06 105 THR A C 1
ATOM 889 O O . THR A 1 105 ? -9.512 0.846 27.053 1.00 67.06 105 THR A O 1
ATOM 892 N N . ASP A 1 106 ? -8.870 1.877 28.948 1.00 66.00 106 ASP A N 1
ATOM 893 C CA . ASP A 1 106 ? -7.446 2.042 28.584 1.00 66.00 106 ASP A CA 1
ATOM 894 C C . ASP A 1 106 ? -6.746 0.721 28.188 1.00 66.00 106 ASP A C 1
ATOM 896 O O . ASP A 1 106 ? -5.734 0.734 27.489 1.00 66.00 106 ASP A O 1
ATOM 900 N N . ASP A 1 107 ? -7.291 -0.428 28.606 1.00 53.69 107 ASP A N 1
ATOM 901 C CA . ASP A 1 107 ? -6.721 -1.757 28.354 1.00 53.69 107 ASP A CA 1
ATOM 902 C C . ASP A 1 107 ? -7.118 -2.366 26.998 1.00 53.69 107 ASP A C 1
ATOM 904 O O . ASP A 1 107 ? -6.414 -3.235 26.473 1.00 53.69 107 ASP A O 1
ATOM 908 N N . PHE A 1 108 ? -8.258 -1.960 26.433 1.00 57.81 108 PHE A N 1
ATOM 909 C CA . PHE A 1 108 ? -8.756 -2.481 25.162 1.00 57.81 108 PHE A CA 1
ATOM 910 C C . PHE A 1 108 ? -9.735 -1.505 24.501 1.00 57.81 108 PHE A C 1
ATOM 912 O O . PHE A 1 108 ? -10.701 -1.052 25.117 1.00 57.81 108 PHE A O 1
ATOM 919 N N . GLU A 1 109 ? -9.504 -1.248 23.213 1.00 55.69 109 GLU A N 1
ATOM 920 C CA . GLU A 1 109 ? -10.392 -0.496 22.318 1.00 55.69 109 GLU A CA 1
ATOM 921 C C . GLU A 1 109 ? -10.604 -1.220 20.988 1.00 55.69 109 GLU A C 1
ATOM 923 O O . GLU A 1 109 ? -9.641 -1.851 20.486 1.00 55.69 109 GLU A O 1
#

Secondary structure (DSSP, 8-state):
-HHHHHTTPPPHHHHSPP-S---SS-----TTS-SS--GGGG-HHHHHHHHTSTTHHHHHHHHHHHSTTSHHHHHHHHHHHHTT-EEETTTTEEE--SS--S--BTTB-

Foldseek 3Di:
DVVVCVVVDDDPVNVDDPDQDDDPDDDDDDPVDDPDDDPCLLPLVVLLVLLVDPCSLVVLVCCCPPVPPGVSNVSSVVSCVVVQWDADPVVRDIDHDPDPDPDDDPVHD

Sequence (109 aa):
MLEAAYYKLPQPKDSECAKSYTPRHPAVTPSSFPQLQAPIVNNSAFWERLGSDTYGTDTLFFTFYYQQNTYQQYLAVKELKKQSWRYHRKYNTWFQRHEEPKVATDDFE

pLDDT: mean 86.04, std 10.82, range [53.69, 96.31]

InterPro domains:
  IPR007282 NOT2/NOT3/NOT5, C-terminal [PF04153] (7-109)
  IPR038635 CCR4-NOT complex subunit 2/3/5, C-terminal domain superfamily [G3DSA:2.30.30.1020] (1-109)
  IPR040168 Not2/Not3/Not5 [PTHR23326] (1-109)

Radius of gyration: 20.46 Å; chains: 1; bounding box: 64×26×55 Å

Organism: NCBI:txid158383